Protein AF-A0AAV1QWY2-F1 (afdb_monomer)

Foldseek 3Di: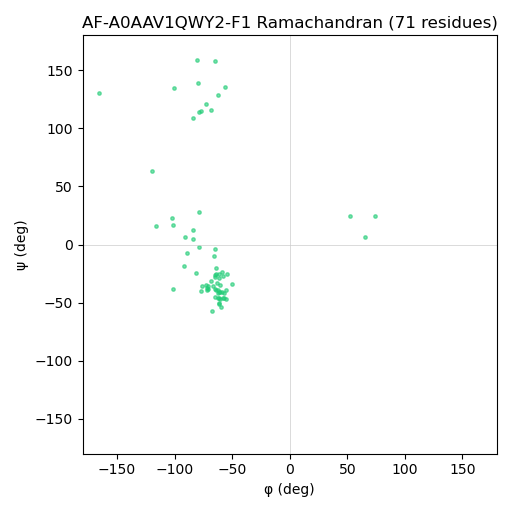
DVVPQFQAPDFLLVLLVVLCVLVVVLVVDPDPPRDDDVVSVVLNVLSVQCVVVVRRRTYPVCSVVSVVVVVVD

Secondary structure (DSSP, 8-state):
-TT-----SSBHHHHHHHHHHHHHHHHH---TT----HHHHHHHHHHHHHHHTTGGGSBGGGGGHHHHHHTT-

InterPro domains:
  IPR013328 6-phosphogluconate dehydrogenase, domain 2 [G3DSA:1.10.1040.10] (1-73)

Solvent-accessible surface area (backbone atoms only — not comparable to full-atom values): 4153 Å² total; per-residue (Å²): 78,96,84,65,64,36,76,59,89,45,39,21,50,54,49,31,52,61,39,41,67,57,51,53,54,47,76,71,47,93,54,98,82,58,81,87,53,66,69,54,49,51,50,28,52,49,31,44,52,33,39,76,67,72,40,25,73,27,8,57,60,44,57,61,55,47,63,36,46,76,72,75,93

Nearest PDB structures (foldseek):
  6smz-assembly1_B  TM=8.586E-01  e=3.196E-03  Escherichia coli K-12
  6smy-assembly1_D  TM=8.624E-01  e=3.899E-03  Escherichia coli K-12
  6smy-assembly1_B  TM=8.586E-01  e=9.858E-03  Escherichia coli K-12
  7a3w-assembly1_A  TM=8.378E-01  e=2.371E-01  Pseudomonas putida
  6smt-assembly3_E  TM=7.866E-01  e=4.598E-01  Mycolicibacterium smegmatis MC2 155

pLDDT: mean 86.13, std 11.77, range [55.06, 96.38]

Sequence (73 aa):
MIERDFRAGGFAGYMVKDMGMRVDVMEESVDERVPILPGAALGKQLFAGMVANEDGHLGTQALITVPERLNGM

Radius of gyration: 13.76 Å; Cα contacts (8 Å, |Δi|>4): 77; chains: 1; bounding box: 36×18×38 Å

Structure (mmCIF, N/CA/C/O backbone):
data_AF-A0AAV1QWY2-F1
#
_entry.id   AF-A0AAV1QWY2-F1
#
loop_
_atom_site.group_PDB
_atom_site.id
_atom_site.type_symbol
_atom_site.label_atom_id
_atom_site.label_alt_id
_atom_site.label_comp_id
_atom_site.label_asym_id
_atom_site.label_entity_id
_atom_site.label_seq_id
_atom_site.pdbx_PDB_ins_code
_atom_site.Cartn_x
_atom_site.Cartn_y
_atom_site.Cartn_z
_atom_site.occupancy
_atom_site.B_iso_or_equiv
_atom_site.auth_seq_id
_atom_site.auth_comp_id
_atom_site.auth_asym_id
_atom_site.auth_atom_id
_atom_site.pdbx_PDB_model_num
ATOM 1 N N . MET A 1 1 ? -13.286 3.612 2.775 1.00 70.50 1 MET A N 1
ATOM 2 C CA . MET A 1 1 ? -12.328 4.428 3.563 1.00 70.50 1 MET A CA 1
ATOM 3 C C . MET A 1 1 ? -13.021 5.202 4.671 1.00 70.50 1 MET A C 1
ATOM 5 O O . MET A 1 1 ? -12.802 4.831 5.810 1.00 70.50 1 MET A O 1
ATOM 9 N N . ILE A 1 2 ? -13.870 6.199 4.377 1.00 86.25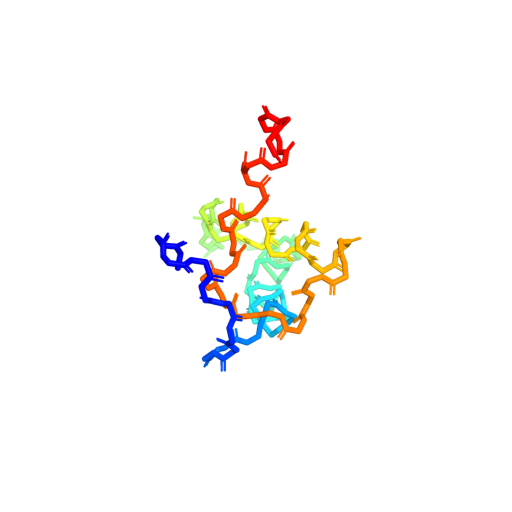 2 ILE A N 1
ATOM 10 C CA . ILE A 1 2 ? -14.512 7.043 5.413 1.00 86.25 2 ILE A CA 1
ATOM 11 C C . ILE A 1 2 ? -15.334 6.211 6.410 1.00 86.25 2 ILE A C 1
ATOM 13 O O . ILE A 1 2 ? -15.172 6.354 7.613 1.00 86.25 2 ILE A O 1
ATOM 17 N N . GLU A 1 3 ? -16.142 5.274 5.913 1.00 91.25 3 GLU A N 1
ATOM 18 C CA . GLU A 1 3 ? -16.951 4.374 6.753 1.00 91.25 3 GLU A CA 1
ATOM 19 C C . GLU A 1 3 ? -16.180 3.136 7.252 1.00 91.25 3 GLU A C 1
ATOM 21 O O . GLU A 1 3 ? -16.764 2.237 7.843 1.00 91.25 3 GLU A O 1
ATOM 26 N N . ARG A 1 4 ? -14.873 3.047 6.968 1.00 89.88 4 ARG A N 1
ATOM 27 C CA . ARG A 1 4 ? -14.009 1.884 7.256 1.00 89.88 4 ARG A CA 1
ATOM 28 C C . ARG A 1 4 ? -14.508 0.521 6.748 1.00 89.88 4 ARG A C 1
ATOM 30 O O . ARG A 1 4 ? -14.054 -0.519 7.212 1.00 89.88 4 ARG A O 1
ATOM 37 N N . ASP A 1 5 ? -15.348 0.512 5.714 1.00 91.75 5 ASP A N 1
ATOM 38 C CA . ASP A 1 5 ? -15.625 -0.703 4.944 1.00 91.75 5 ASP A CA 1
ATOM 39 C C . ASP A 1 5 ? -14.464 -1.024 3.986 1.00 91.75 5 ASP A C 1
ATOM 41 O O . ASP A 1 5 ? -14.155 -0.272 3.049 1.00 91.75 5 ASP A O 1
ATOM 45 N N . PHE A 1 6 ? -13.810 -2.154 4.250 1.00 92.38 6 PHE A N 1
ATOM 46 C CA . PHE A 1 6 ? -12.635 -2.648 3.537 1.00 92.38 6 PHE A CA 1
ATOM 47 C C . PHE A 1 6 ? -12.874 -3.978 2.814 1.00 92.38 6 PHE A C 1
ATOM 49 O O . PHE A 1 6 ? -11.918 -4.625 2.382 1.00 92.38 6 PHE A O 1
ATOM 56 N N . ARG A 1 7 ? -14.139 -4.376 2.624 1.00 92.00 7 ARG A N 1
ATOM 57 C CA . ARG A 1 7 ? -14.482 -5.556 1.818 1.00 92.00 7 ARG A CA 1
ATOM 58 C C . ARG A 1 7 ? -13.898 -5.439 0.409 1.00 92.00 7 ARG A C 1
ATOM 60 O O . ARG A 1 7 ? -13.950 -4.382 -0.220 1.00 92.00 7 ARG A O 1
ATOM 67 N N . ALA A 1 8 ? -13.312 -6.519 -0.089 1.00 81.94 8 ALA A N 1
ATOM 68 C CA . ALA A 1 8 ? -12.529 -6.473 -1.315 1.00 81.94 8 ALA A CA 1
ATOM 69 C C . ALA A 1 8 ? -13.387 -6.217 -2.569 1.00 81.94 8 ALA A C 1
ATOM 71 O O . ALA A 1 8 ? -14.191 -7.057 -2.960 1.00 81.94 8 ALA A O 1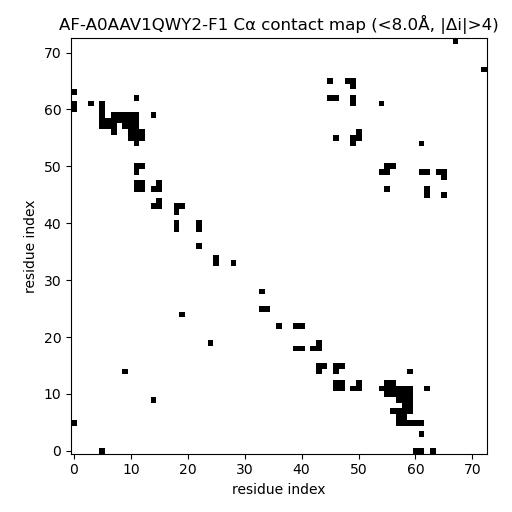
ATOM 72 N N . GLY A 1 9 ? -13.160 -5.074 -3.228 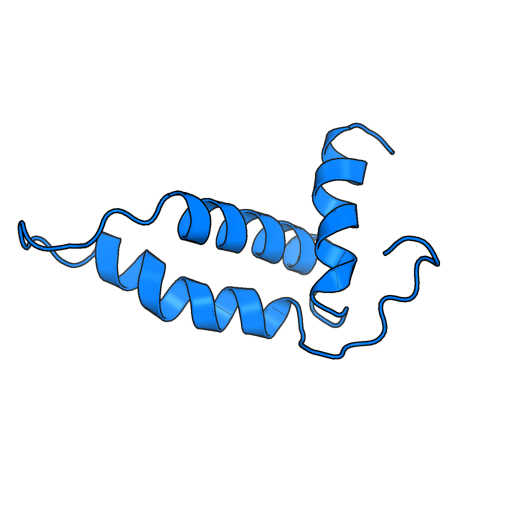1.00 81.69 9 GLY A N 1
ATOM 73 C CA . GLY A 1 9 ? -13.456 -4.875 -4.658 1.00 81.69 9 GLY A CA 1
ATOM 74 C C . GLY A 1 9 ? -12.254 -5.202 -5.562 1.00 81.69 9 GLY A C 1
ATOM 75 O O . GLY A 1 9 ? -12.414 -5.468 -6.747 1.00 81.69 9 GLY A O 1
ATOM 76 N N . GLY A 1 10 ? -11.055 -5.229 -4.974 1.00 83.44 10 GLY A N 1
ATOM 77 C CA . GLY A 1 10 ? -9.783 -5.653 -5.555 1.00 83.44 10 GLY A CA 1
ATOM 78 C C . GLY A 1 10 ? -8.778 -5.853 -4.420 1.00 83.44 10 GLY A C 1
ATOM 79 O O . GLY A 1 10 ? -8.698 -5.009 -3.532 1.00 83.44 10 GLY A O 1
ATOM 80 N N . PHE A 1 11 ? -8.084 -6.989 -4.388 1.00 91.94 11 PHE A N 1
ATOM 81 C CA . PHE A 1 11 ? -7.265 -7.394 -3.241 1.00 91.94 11 PHE A CA 1
ATOM 82 C C . PHE A 1 11 ? -5.910 -6.687 -3.212 1.00 91.94 11 PHE A C 1
ATOM 84 O O . PHE A 1 11 ? -5.232 -6.608 -4.238 1.00 91.94 11 PHE A O 1
ATOM 91 N N . ALA A 1 12 ? -5.461 -6.260 -2.029 1.00 90.62 12 ALA A N 1
ATOM 92 C CA . ALA A 1 12 ? -4.137 -5.664 -1.847 1.00 90.62 12 ALA A CA 1
ATOM 93 C C . ALA A 1 12 ? -3.003 -6.576 -2.354 1.00 90.62 12 ALA A C 1
ATOM 95 O O . ALA A 1 12 ? -2.084 -6.101 -3.020 1.00 90.62 12 ALA A O 1
ATOM 9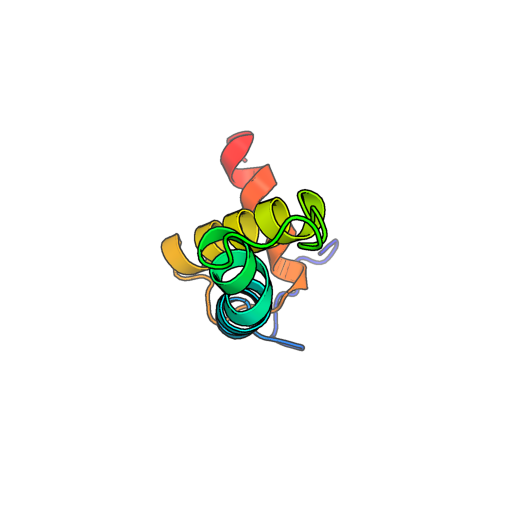6 N N . GLY A 1 13 ? -3.106 -7.894 -2.143 1.00 88.12 13 GLY A N 1
ATOM 97 C CA . GLY A 1 13 ? -2.138 -8.854 -2.686 1.00 88.12 13 GLY A CA 1
ATOM 98 C C . GLY A 1 13 ? -2.055 -8.853 -4.220 1.00 88.12 13 GLY A C 1
ATOM 99 O O . GLY A 1 13 ? -0.969 -8.998 -4.780 1.00 88.12 13 GLY A O 1
ATOM 100 N N . TYR A 1 14 ? -3.175 -8.630 -4.916 1.00 92.06 14 TYR A N 1
ATOM 101 C CA . TYR A 1 14 ? -3.176 -8.514 -6.379 1.00 92.06 14 TYR A CA 1
ATOM 102 C C . TYR A 1 14 ? -2.552 -7.199 -6.842 1.00 92.06 14 TYR A C 1
ATOM 104 O O . TYR A 1 14 ? -1.814 -7.196 -7.822 1.00 92.06 14 TYR A O 1
ATOM 112 N N . MET A 1 15 ? -2.739 -6.113 -6.089 1.00 92.12 15 MET A N 1
ATOM 113 C CA . MET A 1 15 ? -2.081 -4.839 -6.390 1.00 92.12 15 MET A CA 1
ATOM 114 C C . MET A 1 15 ? -0.552 -4.953 -6.312 1.00 92.12 15 MET A C 1
ATOM 116 O O . MET A 1 15 ? 0.135 -4.439 -7.192 1.00 92.12 15 MET A O 1
ATOM 120 N N . VAL A 1 16 ? -0.007 -5.664 -5.312 1.00 90.69 16 VAL A N 1
ATOM 121 C CA . VAL A 1 16 ? 1.447 -5.913 -5.211 1.00 90.69 16 VAL A CA 1
ATOM 122 C C . VAL A 1 16 ? 1.961 -6.672 -6.434 1.00 90.69 16 VAL A C 1
ATOM 124 O O . VAL A 1 16 ? 2.969 -6.278 -7.020 1.00 90.69 16 VAL A O 1
ATOM 127 N N . LYS A 1 17 ? 1.255 -7.735 -6.835 1.00 91.25 17 LYS A N 1
ATOM 128 C CA . LYS A 1 17 ? 1.595 -8.548 -8.008 1.00 91.25 17 LYS A CA 1
ATOM 129 C C . LYS A 1 17 ? 1.607 -7.710 -9.289 1.00 91.25 17 LYS A C 1
ATOM 131 O O . LYS A 1 17 ? 2.599 -7.712 -10.016 1.00 91.25 17 LYS A O 1
ATOM 136 N N . ASP A 1 18 ? 0.515 -7.006 -9.565 1.00 89.44 18 ASP A N 1
ATOM 137 C CA . ASP A 1 18 ? 0.325 -6.313 -10.840 1.00 89.44 18 ASP A CA 1
ATOM 138 C C . ASP A 1 18 ? 1.258 -5.099 -10.961 1.00 89.44 18 ASP A C 1
ATOM 140 O O . ASP A 1 18 ? 1.809 -4.840 -12.032 1.00 89.44 18 ASP A O 1
ATOM 144 N N . MET A 1 19 ? 1.514 -4.389 -9.855 1.00 88.25 19 MET A N 1
ATOM 145 C CA . MET A 1 19 ? 2.505 -3.310 -9.839 1.00 88.25 19 MET A CA 1
ATOM 146 C C . MET A 1 19 ? 3.939 -3.838 -9.936 1.00 88.25 19 MET A C 1
ATOM 148 O O . MET A 1 19 ? 4.742 -3.240 -10.649 1.00 88.25 19 MET A O 1
ATOM 152 N N . GLY A 1 20 ? 4.264 -4.959 -9.283 1.00 85.25 20 GLY A N 1
ATOM 153 C CA . GLY A 1 20 ? 5.582 -5.596 -9.378 1.00 85.25 20 GLY A CA 1
ATOM 154 C C . GLY A 1 20 ? 5.943 -5.990 -10.809 1.00 85.25 20 GLY A C 1
ATOM 155 O O . GLY A 1 20 ? 7.040 -5.697 -11.267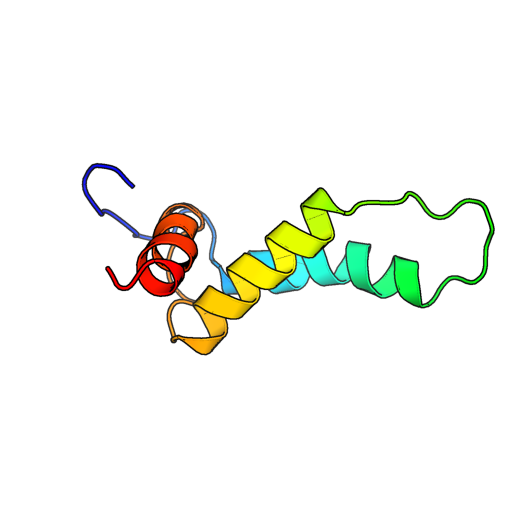 1.00 85.25 20 GLY A O 1
ATOM 156 N N . MET A 1 21 ? 4.980 -6.515 -11.574 1.00 84.44 21 MET A N 1
ATOM 157 C CA . MET A 1 21 ? 5.190 -6.897 -12.978 1.00 84.44 21 MET A CA 1
ATOM 158 C C . MET A 1 21 ? 5.665 -5.737 -13.867 1.00 84.44 21 MET A C 1
ATOM 160 O O . MET A 1 21 ? 6.322 -5.970 -14.877 1.00 84.44 21 MET A O 1
ATOM 164 N N . ARG A 1 22 ? 5.333 -4.488 -13.519 1.00 75.00 22 ARG A N 1
ATOM 165 C CA . ARG A 1 22 ? 5.773 -3.311 -14.276 1.00 75.00 22 ARG A CA 1
ATOM 166 C C . ARG A 1 22 ? 6.937 -2.585 -13.619 1.00 75.00 22 ARG A C 1
ATOM 168 O O . ARG A 1 22 ? 7.792 -2.114 -14.346 1.00 75.00 22 ARG A O 1
ATOM 175 N N . VAL A 1 23 ? 6.967 -2.467 -12.294 1.00 77.88 23 VAL A N 1
ATOM 176 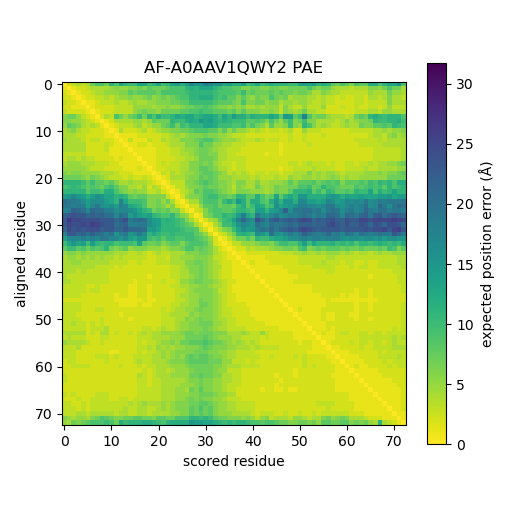C CA . VAL A 1 23 ? 8.013 -1.720 -11.575 1.00 77.88 23 VAL A CA 1
ATOM 177 C C . VAL A 1 23 ? 9.315 -2.517 -11.481 1.00 77.88 23 VAL A C 1
ATOM 179 O O . VAL A 1 23 ? 10.375 -1.943 -11.690 1.00 77.88 23 VAL A O 1
ATOM 182 N N . ASP A 1 24 ? 9.257 -3.826 -11.238 1.00 74.38 24 ASP A N 1
ATOM 183 C CA . A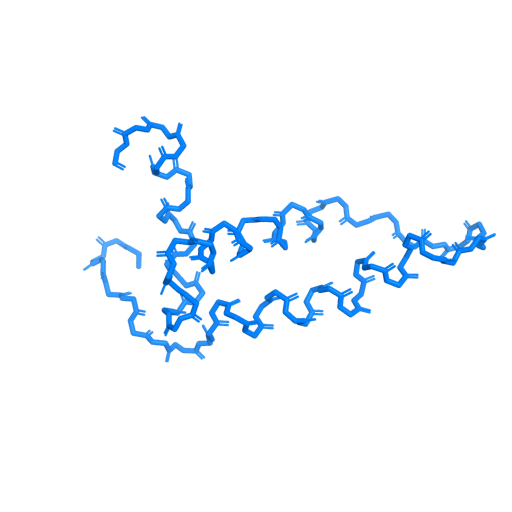SP A 1 24 ? 10.471 -4.636 -11.040 1.00 74.38 24 ASP A CA 1
ATOM 184 C C . ASP A 1 24 ? 11.170 -4.925 -12.372 1.00 74.38 24 ASP A C 1
ATOM 186 O O . ASP A 1 24 ? 12.390 -4.883 -12.474 1.00 74.38 24 ASP A O 1
ATOM 190 N N . VAL A 1 25 ? 10.382 -5.111 -13.435 1.00 67.50 25 VAL A N 1
ATOM 191 C CA . VAL A 1 25 ? 10.896 -5.303 -14.800 1.00 67.50 25 VAL A CA 1
ATOM 192 C C . VAL A 1 25 ? 11.632 -4.054 -15.309 1.00 67.50 25 VAL A C 1
ATOM 194 O O . VAL A 1 25 ? 12.521 -4.172 -16.144 1.00 67.50 25 VAL A O 1
ATOM 197 N N . MET A 1 26 ? 11.305 -2.862 -14.790 1.00 59.34 26 MET A N 1
ATOM 198 C CA . MET A 1 26 ? 12.017 -1.619 -15.111 1.00 59.34 26 MET A CA 1
ATOM 199 C C . MET A 1 26 ? 13.410 -1.552 -14.493 1.00 59.34 26 MET A C 1
ATOM 201 O O . MET A 1 26 ? 14.315 -1.033 -15.141 1.00 59.34 26 MET A O 1
ATOM 205 N N . GLU A 1 27 ? 13.588 -2.061 -13.270 1.00 59.69 27 GLU A N 1
ATOM 206 C CA . GLU A 1 27 ? 14.904 -2.098 -12.620 1.00 59.69 27 GLU A CA 1
ATOM 207 C C . GLU A 1 27 ? 15.866 -3.071 -13.321 1.00 59.69 27 GLU A C 1
ATOM 209 O O . GLU A 1 27 ? 17.067 -2.814 -13.356 1.00 59.69 27 GLU A O 1
ATOM 214 N N . GLU A 1 28 ? 15.359 -4.155 -13.920 1.00 60.31 28 GLU A N 1
ATOM 215 C CA . GLU A 1 28 ? 16.192 -5.146 -14.622 1.00 60.31 28 GLU A CA 1
ATOM 216 C C . GLU A 1 28 ? 16.582 -4.737 -16.056 1.00 60.31 28 GLU A C 1
ATOM 218 O O . GLU A 1 28 ? 17.594 -5.204 -16.585 1.00 60.31 28 GLU A O 1
ATOM 223 N N . SER A 1 29 ? 15.812 -3.866 -16.713 1.00 58.06 29 SER A N 1
ATOM 224 C CA . SER A 1 29 ? 16.090 -3.436 -18.089 1.00 58.06 29 SER A CA 1
ATOM 225 C C . SER A 1 29 ? 17.098 -2.279 -18.149 1.00 58.06 29 SER A C 1
ATOM 227 O O . SER A 1 29 ? 16.772 -1.138 -17.846 1.00 58.06 29 SER A O 1
ATOM 229 N N . VAL A 1 30 ? 18.316 -2.560 -18.622 1.00 55.06 30 VAL A N 1
ATOM 230 C CA . VAL A 1 30 ? 19.435 -1.601 -18.800 1.00 55.06 30 VAL A CA 1
ATOM 231 C C . VAL A 1 30 ? 19.279 -0.732 -20.068 1.00 55.06 30 VAL A C 1
ATOM 233 O O . VAL A 1 30 ? 20.261 -0.331 -20.687 1.00 55.06 30 VAL A O 1
ATOM 236 N N . ASP A 1 31 ? 18.049 -0.479 -20.517 1.00 59.44 31 ASP A N 1
ATOM 237 C CA . ASP A 1 31 ? 17.779 0.287 -21.740 1.00 59.44 31 ASP A CA 1
ATOM 238 C C . ASP A 1 31 ? 17.388 1.731 -21.376 1.00 59.44 31 ASP A C 1
ATOM 240 O O . ASP A 1 31 ? 16.572 1.963 -20.487 1.00 59.44 31 ASP A O 1
ATOM 244 N N . GLU A 1 32 ? 17.936 2.737 -22.061 1.00 56.94 32 GLU A N 1
ATOM 245 C CA . GLU A 1 32 ? 17.732 4.166 -21.740 1.00 56.94 32 GLU A CA 1
ATOM 246 C C . GLU A 1 32 ? 16.272 4.642 -21.919 1.00 56.94 32 GLU A C 1
ATOM 248 O O . GLU A 1 32 ? 15.935 5.786 -21.610 1.00 56.94 32 GLU A O 1
ATOM 253 N N . ARG A 1 33 ? 15.376 3.777 -22.415 1.00 63.69 33 ARG A N 1
ATOM 254 C CA . ARG A 1 33 ? 13.954 4.071 -22.670 1.00 63.69 33 ARG A CA 1
ATOM 255 C C . ARG A 1 33 ? 12.997 3.533 -21.609 1.00 63.69 33 ARG A C 1
ATOM 257 O O . ARG A 1 33 ? 11.796 3.442 -21.871 1.00 63.69 33 ARG A O 1
ATOM 264 N N . VAL A 1 34 ? 13.490 3.170 -20.431 1.00 65.75 34 VAL A N 1
ATOM 265 C CA . VAL A 1 34 ? 12.644 2.705 -19.329 1.00 65.75 34 VAL A CA 1
ATOM 266 C C . VAL A 1 34 ? 11.857 3.878 -18.724 1.00 65.75 34 VAL A C 1
ATOM 268 O O . VAL A 1 34 ? 12.458 4.841 -18.245 1.00 65.75 34 VAL A O 1
ATOM 271 N N . PRO A 1 35 ? 10.508 3.846 -18.721 1.00 70.50 35 PRO A N 1
ATOM 272 C CA . PRO A 1 35 ? 9.731 4.903 -18.081 1.00 70.50 35 PRO A CA 1
ATOM 273 C C . PRO A 1 35 ? 10.007 4.990 -16.568 1.00 70.50 35 PRO A C 1
ATOM 275 O O . PRO A 1 35 ? 9.874 4.020 -15.837 1.00 70.50 35 PRO A O 1
ATOM 278 N N . ILE A 1 36 ? 10.328 6.170 -16.049 1.00 80.19 36 ILE A N 1
ATOM 279 C CA . ILE A 1 36 ? 10.507 6.370 -14.602 1.00 80.19 36 ILE A CA 1
ATOM 280 C C . ILE A 1 36 ? 9.116 6.487 -13.946 1.00 80.19 36 ILE A C 1
ATOM 282 O O . ILE A 1 36 ? 8.383 7.439 -14.216 1.00 80.19 36 ILE A O 1
ATOM 286 N N . LEU A 1 37 ? 8.726 5.520 -13.098 1.00 86.88 37 LEU A N 1
ATOM 287 C CA . LEU A 1 37 ? 7.388 5.443 -12.471 1.00 86.88 37 LEU A CA 1
ATOM 288 C C . LEU A 1 37 ? 7.423 5.491 -10.926 1.00 86.88 37 LEU A C 1
ATOM 290 O O . LEU A 1 37 ? 6.966 4.556 -10.263 1.00 86.88 37 LEU A O 1
ATOM 294 N N . PRO A 1 38 ? 7.892 6.593 -10.312 1.00 88.38 38 PRO A N 1
ATOM 295 C CA . PRO A 1 38 ? 8.076 6.681 -8.862 1.00 88.38 38 PRO A CA 1
ATOM 296 C C . PRO A 1 38 ? 6.755 6.561 -8.093 1.00 88.38 38 PRO A C 1
ATOM 298 O O . PRO A 1 38 ? 6.716 5.969 -7.019 1.00 88.38 38 PRO A O 1
ATOM 301 N N . GLY A 1 39 ? 5.649 7.056 -8.661 1.00 91.88 39 GLY A N 1
ATOM 302 C CA . GLY A 1 39 ? 4.322 6.904 -8.061 1.00 91.88 39 GLY A CA 1
ATOM 303 C C . GLY A 1 39 ? 3.854 5.446 -8.002 1.00 91.88 39 GLY A C 1
ATOM 304 O O . GLY A 1 39 ? 3.271 5.031 -7.004 1.00 91.88 39 GLY A O 1
ATOM 305 N N . ALA A 1 40 ? 4.152 4.648 -9.034 1.00 90.50 40 ALA A N 1
ATOM 306 C CA . ALA A 1 40 ? 3.820 3.223 -9.047 1.00 90.50 40 ALA A CA 1
ATOM 307 C C . ALA A 1 40 ? 4.718 2.431 -8.087 1.00 90.50 40 ALA A C 1
ATOM 309 O O . ALA A 1 40 ? 4.227 1.559 -7.373 1.00 90.50 40 ALA A O 1
ATOM 310 N N . ALA A 1 41 ? 6.007 2.778 -8.016 1.00 91.56 41 ALA A N 1
ATOM 311 C CA . ALA A 1 41 ? 6.937 2.190 -7.055 1.00 91.56 41 ALA A CA 1
ATOM 312 C C . ALA A 1 41 ? 6.506 2.464 -5.605 1.00 91.56 41 ALA A C 1
ATOM 314 O O . ALA A 1 41 ? 6.436 1.539 -4.796 1.00 91.56 41 ALA A O 1
ATOM 315 N N . LEU A 1 42 ? 6.123 3.707 -5.290 1.00 94.06 42 LEU A N 1
ATOM 316 C CA . LEU A 1 42 ? 5.573 4.058 -3.980 1.00 94.06 42 LEU A CA 1
ATOM 317 C C . LEU A 1 42 ? 4.264 3.308 -3.700 1.00 94.06 42 LEU A C 1
ATOM 319 O O . LEU A 1 42 ? 4.108 2.734 -2.625 1.00 94.06 42 LEU A O 1
ATOM 323 N N . GLY A 1 43 ? 3.345 3.262 -4.669 1.00 94.19 43 GLY A N 1
ATOM 324 C CA . GLY A 1 43 ? 2.096 2.507 -4.551 1.00 94.19 43 GLY A CA 1
ATOM 325 C C . GLY A 1 43 ? 2.339 1.036 -4.212 1.00 94.19 43 GLY A C 1
ATOM 326 O O . GLY A 1 43 ? 1.748 0.522 -3.263 1.00 94.19 43 GLY A O 1
ATOM 327 N N . LYS A 1 44 ? 3.276 0.383 -4.913 1.00 94.50 44 LYS A N 1
ATOM 328 C CA . LYS A 1 44 ? 3.683 -1.002 -4.643 1.00 94.50 44 LYS A CA 1
ATOM 329 C C . LYS A 1 44 ? 4.163 -1.174 -3.200 1.00 94.50 44 LYS A C 1
ATOM 331 O O . LYS A 1 44 ? 3.739 -2.120 -2.542 1.00 94.50 44 LYS A O 1
ATOM 336 N N . GLN A 1 45 ? 5.006 -0.268 -2.702 1.00 94.94 45 GLN A N 1
ATOM 337 C CA . GLN A 1 45 ? 5.511 -0.322 -1.324 1.00 94.94 45 GLN A CA 1
ATOM 338 C C . GLN A 1 45 ? 4.393 -0.156 -0.288 1.00 94.94 45 GLN A C 1
ATOM 340 O O . GLN A 1 45 ? 4.370 -0.874 0.709 1.00 94.94 45 GLN A O 1
ATOM 345 N N . LEU A 1 46 ? 3.416 0.720 -0.537 1.00 96.31 46 LEU A N 1
ATOM 346 C CA . LEU A 1 46 ? 2.261 0.870 0.350 1.00 96.31 46 LEU A CA 1
ATOM 347 C C . LEU A 1 46 ? 1.407 -0.413 0.385 1.00 96.31 46 LEU A C 1
ATOM 349 O O . LEU A 1 46 ? 1.076 -0.896 1.464 1.00 96.31 46 LEU A O 1
ATOM 353 N N . PHE A 1 47 ? 1.118 -1.037 -0.763 1.00 96.38 47 PHE A N 1
ATOM 354 C CA . PHE A 1 47 ? 0.402 -2.323 -0.787 1.00 96.38 47 PHE A CA 1
ATOM 355 C C . PHE A 1 47 ? 1.215 -3.470 -0.173 1.00 96.38 47 PHE A C 1
ATOM 357 O O . PHE A 1 47 ? 0.646 -4.328 0.500 1.00 96.38 47 PHE A O 1
ATOM 364 N N . ALA A 1 48 ? 2.539 -3.479 -0.347 1.00 95.62 48 ALA A N 1
ATOM 365 C CA . ALA A 1 48 ? 3.414 -4.430 0.333 1.00 95.62 48 ALA A CA 1
ATOM 366 C C . ALA A 1 48 ? 3.341 -4.250 1.857 1.00 95.62 48 ALA A C 1
ATOM 368 O O . ALA A 1 48 ? 3.251 -5.236 2.583 1.00 95.62 48 ALA A O 1
ATOM 369 N N . GLY A 1 49 ? 3.270 -3.003 2.332 1.00 95.50 49 GLY A N 1
ATOM 370 C CA . GLY A 1 49 ? 3.005 -2.678 3.730 1.00 95.50 49 GLY A CA 1
ATOM 371 C C . GLY A 1 49 ? 1.685 -3.265 4.233 1.00 95.50 49 GLY A C 1
ATOM 372 O O . GLY A 1 49 ? 1.655 -3.830 5.320 1.00 95.50 49 GLY A O 1
ATOM 373 N N . MET A 1 50 ? 0.607 -3.219 3.446 1.00 95.69 50 MET A N 1
ATOM 374 C CA . MET A 1 50 ? -0.649 -3.893 3.810 1.00 95.69 50 MET A CA 1
ATOM 375 C C . MET A 1 50 ? -0.466 -5.409 3.942 1.00 95.69 50 MET A C 1
ATOM 377 O O . MET A 1 50 ? -0.846 -5.989 4.955 1.00 95.69 50 MET A O 1
ATOM 381 N N . VAL A 1 51 ? 0.145 -6.056 2.944 1.00 94.88 51 VAL A N 1
ATOM 382 C CA . VAL A 1 51 ? 0.368 -7.513 2.949 1.00 94.88 51 VAL A CA 1
ATOM 383 C C . VAL A 1 51 ? 1.232 -7.940 4.139 1.00 94.88 51 VAL A C 1
ATOM 385 O O . VAL A 1 51 ? 0.916 -8.933 4.789 1.00 94.88 51 VAL A O 1
ATOM 388 N N . ALA A 1 52 ? 2.273 -7.170 4.464 1.00 95.12 52 ALA A N 1
ATOM 389 C CA . ALA A 1 52 ? 3.142 -7.410 5.616 1.00 95.12 52 ALA A CA 1
ATOM 390 C C . ALA A 1 52 ? 2.412 -7.298 6.968 1.00 95.12 52 ALA A C 1
ATOM 392 O O . ALA A 1 52 ? 2.881 -7.848 7.957 1.00 95.12 52 ALA A O 1
ATOM 393 N N . ASN A 1 53 ? 1.264 -6.618 7.004 1.00 93.75 53 ASN A N 1
ATOM 394 C CA . ASN A 1 53 ? 0.386 -6.515 8.169 1.00 93.75 53 ASN A CA 1
ATOM 395 C C . ASN A 1 53 ? -0.843 -7.443 8.065 1.00 93.75 53 ASN A C 1
ATOM 397 O O . ASN A 1 53 ? -1.872 -7.158 8.664 1.00 93.75 53 ASN A O 1
ATOM 401 N N . GLU A 1 54 ? -0.769 -8.515 7.269 1.00 92.81 54 GLU A N 1
ATOM 402 C CA . GLU A 1 54 ? -1.845 -9.508 7.064 1.00 92.81 54 GLU A CA 1
ATOM 403 C C . GLU A 1 54 ? -3.122 -8.971 6.371 1.00 92.81 54 GLU A C 1
ATOM 405 O O . GLU A 1 54 ? -4.081 -9.709 6.121 1.00 92.81 54 GLU A O 1
ATOM 410 N N . ASP A 1 55 ? -3.104 -7.719 5.907 1.00 94.25 55 ASP A N 1
ATOM 411 C CA . ASP A 1 55 ? -4.220 -7.054 5.220 1.00 94.25 55 ASP A CA 1
ATOM 412 C C . ASP A 1 55 ? -4.282 -7.374 3.715 1.00 94.25 55 ASP A C 1
ATOM 414 O O . ASP A 1 55 ? -5.004 -6.731 2.951 1.00 94.25 55 ASP A O 1
ATOM 418 N N . GLY A 1 56 ? -3.535 -8.378 3.247 1.00 90.31 56 GLY A N 1
ATOM 419 C CA . GLY A 1 56 ? -3.464 -8.740 1.825 1.00 90.31 56 GLY A CA 1
ATOM 420 C C . GLY A 1 56 ? -4.816 -9.119 1.203 1.00 90.31 56 GLY A C 1
ATOM 421 O O . GLY A 1 56 ? -4.997 -8.999 -0.011 1.00 90.31 56 GLY A O 1
ATOM 422 N N . HIS A 1 57 ? -5.761 -9.546 2.043 1.00 93.00 57 HIS A N 1
ATOM 423 C CA . HIS A 1 57 ? -7.123 -9.932 1.686 1.00 93.00 57 HIS A CA 1
ATOM 424 C C . HIS A 1 57 ? -8.126 -8.761 1.710 1.00 93.00 57 HIS A C 1
ATOM 426 O O . HIS A 1 57 ? -9.277 -8.932 1.305 1.00 93.00 57 HIS A O 1
ATOM 432 N N . LEU A 1 58 ? -7.716 -7.579 2.178 1.00 94.38 58 LEU A N 1
ATOM 433 C CA . LEU A 1 58 ? -8.560 -6.390 2.180 1.00 94.38 58 LEU A CA 1
ATOM 434 C C . LEU A 1 58 ? -8.582 -5.721 0.803 1.00 94.38 58 LEU A C 1
ATOM 436 O O . LEU A 1 58 ? -7.697 -5.911 -0.039 1.00 94.38 58 LEU A O 1
ATOM 440 N N . GLY A 1 59 ? -9.625 -4.923 0.578 1.00 94.12 59 GLY A N 1
ATOM 441 C CA . GLY A 1 59 ? -9.769 -4.136 -0.637 1.00 94.12 59 GLY A CA 1
ATOM 442 C C . GLY A 1 59 ? -8.692 -3.062 -0.783 1.00 94.12 59 GLY A C 1
ATOM 443 O O . GLY A 1 59 ? -8.143 -2.584 0.206 1.00 94.12 59 GLY A O 1
ATOM 444 N N . THR A 1 60 ? -8.445 -2.597 -2.008 1.00 92.44 60 THR A N 1
ATOM 445 C CA . THR A 1 60 ? -7.535 -1.478 -2.308 1.00 92.44 60 THR A CA 1
ATOM 446 C C . THR A 1 60 ? -7.822 -0.240 -1.455 1.00 92.44 60 THR A C 1
ATOM 448 O O . THR A 1 60 ? -6.909 0.468 -1.042 1.00 92.44 60 THR A O 1
ATOM 451 N N . GLN A 1 61 ? -9.087 0.011 -1.119 1.00 92.56 61 GLN A N 1
ATOM 452 C CA . GLN A 1 61 ? -9.470 1.111 -0.241 1.00 92.56 61 GLN A CA 1
ATOM 453 C C . GLN A 1 61 ? -8.973 0.963 1.213 1.00 92.56 61 GLN A C 1
ATOM 455 O O . GLN A 1 61 ? -9.090 1.909 1.980 1.00 92.56 61 GLN A O 1
ATOM 460 N N . ALA A 1 62 ? -8.426 -0.178 1.626 1.00 94.44 62 ALA A N 1
ATOM 461 C CA . ALA A 1 62 ? -7.737 -0.305 2.908 1.00 94.44 62 ALA A CA 1
ATOM 462 C C . ALA A 1 62 ? -6.309 0.262 2.875 1.00 94.44 62 ALA A C 1
ATOM 464 O O . ALA A 1 62 ? -5.678 0.336 3.916 1.00 94.44 62 ALA A O 1
ATOM 465 N N . LEU A 1 63 ? -5.816 0.763 1.733 1.00 94.31 63 LEU A N 1
ATOM 466 C CA . LEU A 1 63 ? -4.493 1.396 1.635 1.00 94.31 63 LEU A CA 1
ATOM 467 C C . LEU A 1 63 ? -4.285 2.550 2.625 1.00 94.31 63 LEU A C 1
ATOM 469 O O . LEU A 1 63 ? -3.150 2.815 3.000 1.00 94.31 63 LEU A O 1
ATOM 473 N N . ILE A 1 64 ? -5.362 3.209 3.073 1.00 94.69 64 ILE A N 1
ATOM 474 C CA . ILE A 1 64 ? -5.310 4.283 4.079 1.00 94.69 64 ILE A CA 1
ATOM 475 C C . ILE A 1 64 ? -4.754 3.802 5.424 1.00 94.69 64 ILE A C 1
ATOM 477 O O . ILE A 1 64 ? -4.159 4.600 6.140 1.00 94.69 64 ILE A O 1
ATOM 481 N N . THR A 1 65 ? -4.862 2.509 5.746 1.00 94.06 65 THR A N 1
ATOM 482 C CA . THR A 1 65 ? -4.351 1.975 7.017 1.00 94.06 65 THR A CA 1
ATOM 483 C C . THR A 1 65 ? -2.830 2.077 7.109 1.00 94.06 65 THR A C 1
ATOM 485 O O . THR A 1 65 ? -2.282 2.186 8.200 1.00 94.06 65 THR A O 1
ATOM 488 N N . VAL A 1 66 ? -2.126 2.092 5.974 1.00 95.38 66 VAL A N 1
ATOM 489 C CA . VAL A 1 66 ? -0.664 2.204 5.930 1.00 95.38 66 VAL A CA 1
ATOM 490 C C . VAL A 1 66 ? -0.183 3.581 6.403 1.00 95.38 66 VAL A C 1
ATOM 492 O O . VAL A 1 66 ? 0.583 3.624 7.364 1.00 95.38 66 VAL A O 1
ATOM 495 N N . PRO A 1 67 ? -0.610 4.718 5.811 1.00 94.62 67 PRO A N 1
ATOM 496 C CA . PRO A 1 67 ? -0.253 6.033 6.329 1.00 94.62 67 PRO A CA 1
ATOM 497 C C . PRO A 1 67 ? -0.844 6.313 7.716 1.00 94.62 67 PRO A C 1
ATOM 499 O O . PRO A 1 67 ? -0.230 7.061 8.468 1.00 94.62 67 PRO A O 1
ATOM 502 N N . GLU A 1 68 ? -1.985 5.727 8.096 1.00 94.06 68 GLU A N 1
ATOM 503 C CA . GLU A 1 68 ? -2.491 5.828 9.476 1.00 94.06 68 GLU A CA 1
ATOM 504 C C . GLU A 1 68 ? -1.494 5.210 10.471 1.00 94.06 68 GLU A C 1
ATOM 506 O O . GLU A 1 68 ? -1.024 5.908 11.370 1.00 94.06 68 GLU A O 1
ATOM 511 N N . A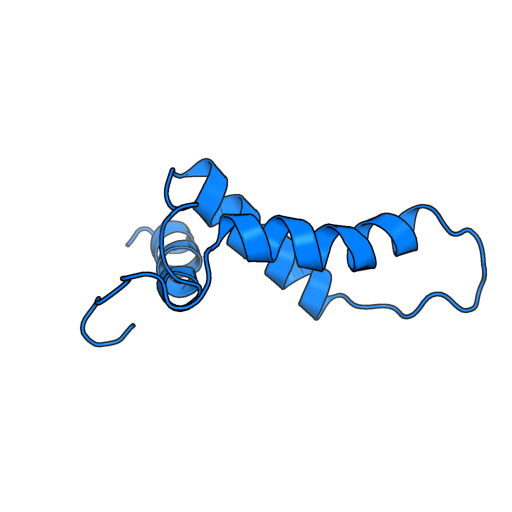RG A 1 69 ? -1.048 3.972 10.221 1.00 93.31 69 ARG A N 1
ATOM 512 C CA . ARG A 1 69 ? -0.037 3.286 11.043 1.00 93.31 69 ARG A CA 1
ATOM 513 C C . ARG A 1 69 ? 1.302 4.016 11.067 1.00 93.31 69 ARG A C 1
ATOM 515 O O . ARG A 1 69 ? 1.918 4.125 12.124 1.00 93.31 69 ARG A O 1
ATOM 522 N N . LEU A 1 70 ? 1.752 4.544 9.925 1.00 94.75 70 LEU A N 1
ATOM 523 C CA . LEU A 1 70 ? 2.984 5.345 9.854 1.00 94.75 70 LEU A CA 1
ATOM 524 C C . LEU A 1 70 ? 2.905 6.614 10.715 1.00 94.75 70 LEU A C 1
ATOM 526 O O . LEU A 1 70 ? 3.929 7.072 11.214 1.00 94.75 70 LEU A O 1
ATOM 530 N N . ASN A 1 71 ? 1.703 7.156 10.915 1.00 95.75 71 ASN A N 1
ATOM 531 C CA . ASN A 1 71 ? 1.454 8.299 11.790 1.00 95.75 71 ASN A CA 1
ATOM 532 C C . ASN A 1 71 ? 1.114 7.896 13.239 1.00 95.75 71 ASN A C 1
ATOM 534 O O . ASN A 1 71 ? 0.786 8.765 14.045 1.00 95.75 71 ASN A O 1
ATOM 538 N N . GLY A 1 72 ? 1.198 6.607 13.585 1.00 92.94 72 GLY A N 1
ATOM 539 C CA . GLY A 1 72 ? 0.914 6.099 14.929 1.00 92.94 72 GLY A CA 1
ATOM 540 C C . GLY A 1 72 ? -0.573 6.056 15.293 1.00 92.94 72 GLY A C 1
ATOM 541 O O . GLY A 1 72 ? -0.895 6.125 16.480 1.00 92.94 72 GLY A O 1
ATOM 542 N N . MET A 1 73 ? -1.460 5.977 14.296 1.00 86.19 73 MET A N 1
ATOM 543 C CA . MET A 1 73 ? -2.914 5.837 14.465 1.00 86.19 73 MET A CA 1
ATOM 544 C C . MET A 1 73 ? -3.401 4.406 14.238 1.00 86.19 73 MET A C 1
ATOM 546 O O . MET A 1 73 ? -2.746 3.661 13.471 1.00 86.19 73 MET A O 1
#

Mean predicted aligned error: 5.46 Å

Organism: NCBI:txid77055